Protein AF-A0A3L6RFE1-F1 (afdb_monomer_lite)

Secondary structure (DSSP, 8-state):
-----HHHHHHHHHHHHHHHHHHHHHHHHHHHHHHHHHHTS----HHHHHHHHHHHHHHHHHHHHHHHHHHHHHHHHTTTS---------------SS---TTTHHHHHHHHHHHTTS-S---

Foldseek 3Di:
DDDDDPVVVVVVVVVVVVVVLVVLVVVLVVLVVVLVVVVPDPDPDPVVVVVSVVSVVVSVVSVVVSVVVVVVVCVVCCVPDDDDDDPPDDDDDDDPDDDDDPPPVVVVVVVVVVVVPPDDDDD

Organism: Panicum miliaceum (NCBI:txid4540)

pLDDT: mean 71.35, std 22.19, range [37.16, 97.69]

Structure (mmCIF, N/CA/C/O backbone):
data_AF-A0A3L6RFE1-F1
#
_entry.id   AF-A0A3L6RFE1-F1
#
loop_
_atom_site.group_PDB
_atom_site.id
_atom_site.type_symbol
_atom_site.label_atom_id
_atom_site.label_alt_id
_atom_site.label_comp_id
_atom_site.label_asym_id
_atom_site.label_entity_id
_atom_site.label_seq_id
_atom_site.pdbx_PDB_ins_code
_atom_site.Cartn_x
_atom_site.Cartn_y
_atom_site.Cartn_z
_atom_site.occupancy
_atom_site.B_iso_or_equiv
_atom_site.auth_seq_id
_atom_site.auth_comp_id
_atom_site.auth_asym_id
_atom_site.auth_atom_id
_atom_site.pdbx_PDB_model_num
ATOM 1 N N . MET A 1 1 ? 41.137 -1.920 -18.373 1.00 43.16 1 MET A N 1
ATOM 2 C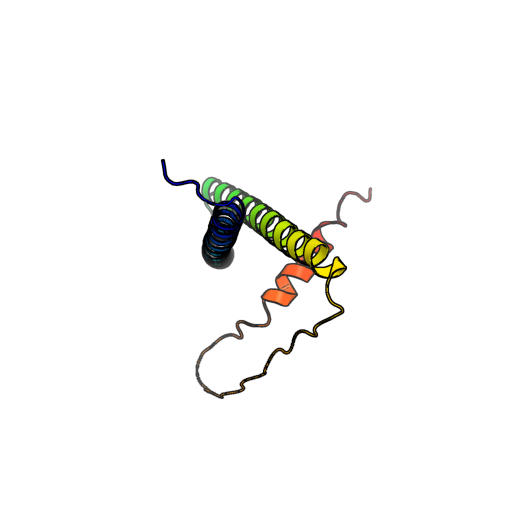 CA . MET A 1 1 ? 39.821 -1.338 -18.031 1.00 43.16 1 MET A CA 1
ATOM 3 C C . MET A 1 1 ? 38.778 -2.057 -18.869 1.00 43.16 1 MET A C 1
ATOM 5 O O . MET A 1 1 ? 38.961 -2.056 -20.081 1.00 43.16 1 MET A O 1
ATOM 9 N N . PRO A 1 2 ? 37.775 -2.744 -18.295 1.00 51.34 2 PRO A N 1
ATOM 10 C CA . PRO A 1 2 ? 36.742 -3.363 -19.111 1.00 51.34 2 PRO A CA 1
ATOM 11 C C . PRO A 1 2 ? 35.776 -2.272 -19.584 1.00 51.34 2 PRO A C 1
ATOM 13 O O . PRO A 1 2 ? 35.191 -1.552 -18.777 1.00 51.34 2 PRO A O 1
ATOM 16 N N . ILE A 1 3 ? 35.676 -2.124 -20.902 1.00 53.53 3 ILE A N 1
ATOM 17 C CA . ILE A 1 3 ? 34.756 -1.214 -21.582 1.00 53.53 3 ILE A CA 1
ATOM 18 C C . ILE A 1 3 ? 33.441 -1.984 -21.688 1.00 53.53 3 ILE A C 1
ATOM 20 O O . ILE A 1 3 ? 33.258 -2.778 -22.608 1.00 53.53 3 ILE A O 1
ATOM 24 N N . PHE A 1 4 ? 32.567 -1.857 -20.693 1.00 57.69 4 PHE A N 1
ATOM 25 C CA . PHE A 1 4 ? 31.219 -2.400 -20.828 1.00 57.69 4 PHE A CA 1
ATOM 26 C C . PHE A 1 4 ? 30.483 -1.573 -21.881 1.00 57.69 4 PHE A C 1
ATOM 28 O O . PHE A 1 4 ? 30.433 -0.350 -21.787 1.00 57.69 4 PHE A O 1
ATOM 35 N N . SER A 1 5 ? 29.977 -2.238 -22.916 1.00 67.31 5 SER A N 1
ATOM 36 C CA . SER A 1 5 ? 29.185 -1.604 -23.968 1.00 67.31 5 SER A CA 1
ATOM 37 C C . SER A 1 5 ? 27.875 -1.072 -23.380 1.00 67.31 5 SER A C 1
ATOM 39 O O . SER A 1 5 ? 27.232 -1.784 -22.606 1.00 67.31 5 SER A O 1
ATOM 41 N N . ASP A 1 6 ? 27.443 0.125 -23.788 1.00 67.75 6 ASP A N 1
ATOM 42 C CA . ASP A 1 6 ? 26.190 0.762 -23.331 1.00 67.75 6 ASP A CA 1
ATOM 43 C C . ASP A 1 6 ? 24.962 -0.167 -23.458 1.00 67.75 6 ASP A C 1
ATOM 45 O O . ASP A 1 6 ? 24.042 -0.127 -22.639 1.00 67.75 6 ASP A O 1
ATOM 49 N N . GLN A 1 7 ? 25.002 -1.096 -24.420 1.00 60.47 7 GLN A N 1
ATOM 50 C CA . GLN A 1 7 ? 24.000 -2.141 -24.641 1.00 60.47 7 GLN A CA 1
ATOM 51 C C . GLN A 1 7 ? 23.773 -3.057 -23.416 1.00 60.47 7 GLN A C 1
ATOM 53 O O . GLN A 1 7 ? 22.639 -3.409 -23.110 1.00 60.47 7 GLN A O 1
ATOM 58 N N . GLN A 1 8 ? 24.837 -3.441 -22.699 1.00 58.31 8 GLN A N 1
ATOM 59 C CA . GLN A 1 8 ? 24.760 -4.353 -21.544 1.00 58.31 8 GLN A CA 1
ATOM 60 C C . GLN A 1 8 ? 24.260 -3.642 -20.278 1.00 58.31 8 GLN A C 1
ATOM 62 O O . GLN A 1 8 ? 23.623 -4.257 -19.424 1.00 58.31 8 GLN A O 1
ATOM 67 N N . ILE A 1 9 ? 24.518 -2.336 -20.165 1.00 62.28 9 ILE A N 1
ATOM 68 C CA . ILE A 1 9 ? 24.028 -1.508 -19.057 1.00 62.28 9 ILE A CA 1
ATOM 69 C C . ILE A 1 9 ? 22.512 -1.291 -19.194 1.00 62.28 9 ILE A C 1
ATOM 71 O O . ILE A 1 9 ? 21.789 -1.367 -18.200 1.00 62.28 9 ILE A O 1
ATOM 75 N N . SER A 1 10 ? 22.022 -1.091 -20.424 1.00 67.38 10 SER A N 1
ATOM 76 C CA . SER A 1 10 ? 20.592 -0.927 -20.720 1.00 67.38 10 SER A CA 1
ATOM 77 C C . SER A 1 10 ? 19.771 -2.186 -20.410 1.00 67.38 10 SER A C 1
ATOM 79 O O . SER A 1 10 ? 18.724 -2.091 -19.772 1.00 67.38 10 SER A O 1
ATOM 81 N N . GLU A 1 11 ? 20.266 -3.372 -20.771 1.00 66.19 11 GLU A N 1
ATOM 82 C CA . GLU A 1 11 ? 19.560 -4.639 -20.529 1.00 66.19 11 GLU A CA 1
ATOM 83 C C . GLU A 1 11 ? 19.441 -4.963 -19.028 1.00 66.19 11 GLU A C 1
ATOM 85 O O . GLU A 1 11 ? 18.379 -5.355 -18.538 1.00 66.19 11 GLU A O 1
ATOM 90 N N . HIS A 1 12 ? 20.507 -4.722 -18.258 1.00 65.94 12 HIS A N 1
ATOM 91 C CA . HIS A 1 12 ? 20.493 -4.915 -16.806 1.00 65.94 12 HIS A CA 1
ATOM 92 C C . HIS A 1 12 ? 19.523 -3.970 -16.080 1.00 65.94 12 HIS A C 1
ATOM 94 O O . HIS A 1 12 ? 18.916 -4.363 -15.076 1.00 65.94 12 HIS A O 1
ATOM 100 N N . ALA A 1 13 ? 19.365 -2.738 -16.572 1.00 73.69 13 ALA A N 1
ATOM 101 C CA . ALA A 1 13 ? 18.429 -1.769 -16.009 1.00 73.69 13 ALA A CA 1
ATOM 102 C C . ALA A 1 13 ? 16.965 -2.192 -16.234 1.00 73.69 13 ALA A C 1
ATOM 104 O O . ALA A 1 13 ? 16.161 -2.132 -15.299 1.00 73.69 13 ALA A O 1
ATOM 105 N N . GLU A 1 14 ? 16.635 -2.705 -17.421 1.00 75.44 14 GLU A N 1
ATOM 106 C CA . GLU A 1 14 ? 15.286 -3.193 -17.737 1.00 75.44 14 GLU A CA 1
ATOM 107 C C . GLU A 1 14 ? 14.923 -4.464 -16.957 1.00 75.44 14 GLU A C 1
ATOM 109 O O . GLU A 1 14 ? 13.835 -4.560 -16.383 1.00 75.44 14 GLU A O 1
ATOM 114 N N . LEU A 1 15 ? 15.853 -5.415 -16.814 1.00 78.38 15 LEU A N 1
ATOM 115 C CA . LEU A 1 15 ? 15.628 -6.602 -15.977 1.00 78.38 15 LEU A CA 1
ATOM 116 C C . LEU A 1 15 ? 15.353 -6.229 -14.508 1.00 78.38 15 LEU A C 1
ATOM 118 O O . LEU A 1 15 ? 14.460 -6.800 -13.874 1.00 78.38 15 LEU A O 1
ATOM 122 N N . SER A 1 16 ? 16.072 -5.233 -13.979 1.00 86.56 16 SER A N 1
ATOM 123 C CA . SER A 1 16 ? 15.864 -4.698 -12.625 1.00 86.56 16 SER A CA 1
ATOM 124 C C . SER A 1 16 ? 14.486 -4.038 -12.459 1.00 86.56 16 SER A C 1
ATOM 126 O O . SER A 1 16 ? 13.797 -4.242 -11.448 1.00 86.56 16 SER A O 1
ATOM 128 N N . LYS A 1 17 ? 14.030 -3.297 -13.478 1.00 87.25 17 LYS A N 1
ATOM 129 C CA . LYS A 1 17 ? 12.693 -2.688 -13.526 1.00 87.25 17 LYS A CA 1
ATOM 130 C C . LYS A 1 17 ? 11.599 -3.754 -13.500 1.00 87.25 17 LYS A C 1
ATOM 132 O O . LYS A 1 17 ? 10.714 -3.700 -12.642 1.00 87.25 17 LYS A O 1
ATOM 137 N N . VAL A 1 18 ? 11.684 -4.762 -14.371 1.00 88.50 18 VAL A N 1
ATOM 138 C CA . VAL A 1 18 ? 10.710 -5.864 -14.435 1.00 88.50 18 VAL A CA 1
ATOM 139 C C . VAL A 1 18 ? 10.633 -6.607 -13.100 1.00 88.50 18 VAL A C 1
ATOM 141 O O . VAL A 1 18 ? 9.536 -6.872 -12.600 1.00 88.50 18 VAL A O 1
ATOM 144 N N . GLU A 1 19 ? 11.772 -6.909 -12.474 1.00 92.00 19 GLU A N 1
ATOM 145 C CA . GLU A 1 19 ? 11.788 -7.584 -11.174 1.00 92.00 19 GLU A CA 1
ATOM 146 C C . GLU A 1 19 ? 11.114 -6.738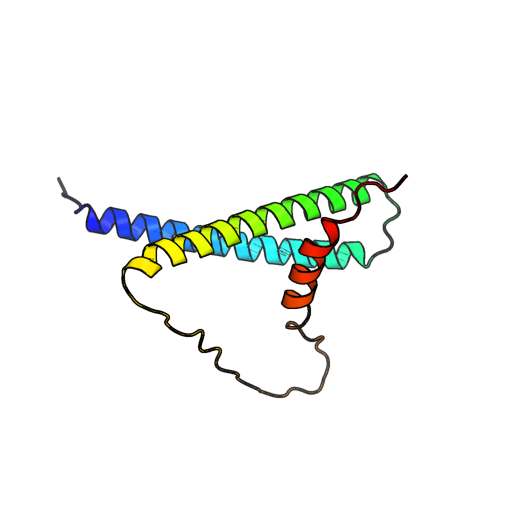 -10.079 1.00 92.00 19 GLU A C 1
ATOM 148 O O . GLU A 1 19 ? 10.325 -7.255 -9.276 1.00 92.00 19 GLU A O 1
ATOM 153 N N . SER A 1 20 ? 11.378 -5.430 -10.073 1.00 91.69 20 SER A N 1
ATOM 154 C CA . SER A 1 20 ? 10.786 -4.474 -9.133 1.00 91.69 20 SER A CA 1
ATOM 155 C C . SER A 1 20 ? 9.266 -4.381 -9.294 1.00 91.69 20 SER A C 1
ATOM 157 O O . SER A 1 20 ? 8.536 -4.469 -8.303 1.00 91.69 20 SER A O 1
ATOM 159 N N . LEU A 1 21 ? 8.767 -4.317 -10.532 1.00 92.50 21 LEU A N 1
ATOM 160 C CA . LEU A 1 21 ? 7.329 -4.327 -10.823 1.00 92.50 21 LEU A CA 1
ATOM 161 C C . LEU A 1 21 ? 6.661 -5.630 -10.365 1.00 92.50 21 LEU A C 1
ATOM 163 O O . LEU A 1 21 ? 5.579 -5.602 -9.780 1.00 92.50 21 LEU A O 1
ATOM 167 N N . ARG A 1 22 ? 7.323 -6.783 -10.537 1.00 93.00 22 ARG A N 1
ATOM 168 C CA . ARG A 1 22 ? 6.804 -8.076 -10.051 1.00 93.00 22 ARG A CA 1
ATOM 169 C C . ARG A 1 22 ? 6.784 -8.169 -8.531 1.00 93.00 22 ARG A C 1
ATOM 171 O O . ARG A 1 22 ? 5.879 -8.784 -7.964 1.00 93.00 22 ARG A O 1
ATOM 178 N N . LYS A 1 23 ? 7.772 -7.582 -7.848 1.00 95.44 23 LYS A N 1
ATOM 179 C CA . LYS A 1 23 ? 7.777 -7.469 -6.381 1.00 95.44 23 LYS A CA 1
ATOM 180 C C . LYS A 1 23 ? 6.608 -6.602 -5.904 1.00 95.44 23 LYS A C 1
ATOM 182 O O . LYS A 1 23 ? 5.897 -7.031 -4.994 1.00 95.44 23 LYS A O 1
ATOM 187 N N . LEU A 1 24 ? 6.367 -5.464 -6.559 1.00 94.94 24 LEU A N 1
ATOM 188 C CA . LEU A 1 24 ? 5.241 -4.575 -6.266 1.00 94.94 24 LEU A CA 1
ATOM 189 C C . LEU A 1 24 ? 3.889 -5.275 -6.469 1.00 94.94 24 LEU A C 1
ATOM 191 O O . LEU A 1 24 ? 3.069 -5.287 -5.556 1.00 94.94 24 LEU A O 1
ATOM 195 N N . GLU A 1 25 ? 3.677 -5.927 -7.612 1.00 95.06 25 GLU A N 1
ATOM 196 C CA . GLU A 1 25 ? 2.434 -6.652 -7.914 1.00 95.06 25 GLU A CA 1
ATOM 197 C C . GLU A 1 25 ? 2.125 -7.724 -6.856 1.00 95.06 25 GLU A C 1
ATOM 199 O O . GLU A 1 25 ? 1.015 -7.790 -6.327 1.00 95.06 25 GLU A O 1
ATOM 204 N N . ARG A 1 26 ? 3.123 -8.531 -6.467 1.00 96.88 26 ARG A N 1
ATOM 205 C CA . ARG A 1 26 ? 2.952 -9.538 -5.405 1.00 96.88 26 ARG A CA 1
ATOM 206 C C . ARG A 1 26 ? 2.610 -8.913 -4.054 1.00 96.88 26 ARG A C 1
ATOM 208 O O . ARG A 1 26 ? 1.814 -9.487 -3.312 1.00 96.88 26 ARG A O 1
ATOM 215 N N . ALA A 1 27 ? 3.218 -7.777 -3.715 1.00 97.06 27 ALA A N 1
ATOM 216 C CA . ALA A 1 27 ? 2.919 -7.069 -2.476 1.00 97.06 27 ALA A CA 1
ATOM 217 C C . ALA A 1 27 ? 1.477 -6.536 -2.476 1.00 97.06 27 ALA A C 1
ATOM 219 O O . ALA A 1 27 ? 0.747 -6.763 -1.513 1.00 97.06 27 ALA A O 1
ATOM 220 N N . LEU A 1 28 ? 1.036 -5.922 -3.577 1.00 97.31 28 LEU A N 1
ATOM 221 C CA . LEU A 1 28 ? -0.325 -5.398 -3.720 1.00 97.31 28 LEU A CA 1
ATOM 222 C C . LEU A 1 28 ? -1.389 -6.493 -3.654 1.00 97.31 28 LEU A C 1
ATOM 224 O O . LEU A 1 28 ? -2.417 -6.296 -3.014 1.00 97.31 28 LEU A O 1
ATOM 228 N N . LEU A 1 29 ? -1.128 -7.672 -4.226 1.00 97.38 29 LEU A N 1
ATOM 229 C CA . LEU A 1 29 ? -2.032 -8.820 -4.108 1.00 97.38 29 LEU A CA 1
ATOM 230 C C . LEU A 1 29 ? -2.189 -9.290 -2.655 1.00 97.38 29 LEU A C 1
ATOM 232 O O . LEU A 1 29 ? -3.299 -9.579 -2.215 1.00 97.38 29 LEU A O 1
ATOM 236 N N . ARG A 1 30 ? -1.096 -9.338 -1.884 1.00 97.69 30 ARG A N 1
ATOM 237 C CA . ARG A 1 30 ? -1.148 -9.698 -0.454 1.00 97.69 30 ARG A CA 1
ATOM 238 C C . ARG A 1 30 ? -1.920 -8.668 0.366 1.00 97.69 30 ARG A C 1
ATOM 240 O O . ARG A 1 30 ? -2.675 -9.043 1.264 1.00 97.69 30 ARG A O 1
ATOM 247 N N . ILE A 1 31 ? -1.744 -7.387 0.045 1.00 97.00 31 ILE A N 1
ATOM 248 C CA . ILE A 1 31 ? -2.492 -6.304 0.682 1.00 97.00 31 ILE A CA 1
ATOM 249 C C . ILE A 1 31 ? -3.978 -6.425 0.339 1.00 97.00 31 ILE A C 1
ATOM 251 O O . ILE A 1 31 ? -4.794 -6.375 1.249 1.00 97.00 31 ILE A O 1
ATOM 255 N N . ALA A 1 32 ? -4.329 -6.660 -0.928 1.00 95.62 32 ALA A N 1
ATOM 256 C CA . ALA A 1 32 ? -5.717 -6.809 -1.361 1.00 95.62 32 ALA A CA 1
ATOM 257 C C . ALA A 1 32 ? -6.446 -7.931 -0.615 1.00 95.62 32 ALA A C 1
ATOM 259 O O . ALA A 1 32 ? -7.542 -7.707 -0.114 1.00 95.62 32 ALA A O 1
ATOM 260 N N . ILE A 1 33 ? -5.804 -9.095 -0.466 1.00 96.38 33 ILE A N 1
ATOM 261 C CA . ILE A 1 33 ? -6.353 -10.210 0.319 1.00 96.38 33 ILE A CA 1
ATOM 262 C C . ILE A 1 33 ? -6.562 -9.786 1.777 1.00 96.38 33 ILE A C 1
ATOM 264 O O . ILE A 1 33 ? -7.644 -9.966 2.323 1.00 96.38 33 ILE A O 1
ATOM 268 N N . THR A 1 34 ? -5.553 -9.168 2.400 1.00 95.38 34 THR A N 1
ATOM 269 C CA . THR A 1 34 ? -5.649 -8.687 3.791 1.00 95.38 34 THR A CA 1
ATOM 270 C C . THR A 1 34 ? -6.791 -7.683 3.977 1.00 95.38 34 THR A C 1
ATOM 272 O O . THR A 1 34 ? -7.510 -7.733 4.971 1.00 95.38 34 THR A O 1
ATOM 275 N N . VAL A 1 35 ? -6.949 -6.763 3.025 1.00 95.94 35 VAL A N 1
ATOM 276 C CA . VAL A 1 35 ? -7.984 -5.728 3.028 1.00 95.94 35 VAL A CA 1
ATOM 277 C C . VAL A 1 35 ? -9.372 -6.361 2.889 1.00 95.94 35 VAL A C 1
ATOM 279 O O . VAL A 1 35 ? -10.233 -6.101 3.724 1.00 95.94 35 VAL A O 1
ATOM 282 N N . GLU A 1 36 ? -9.565 -7.260 1.920 1.00 95.81 36 GLU A N 1
ATOM 283 C CA . GLU A 1 36 ? -10.821 -7.997 1.716 1.00 95.81 36 GLU A CA 1
ATOM 284 C C . GLU A 1 36 ? -11.204 -8.824 2.955 1.00 95.81 36 GLU A C 1
ATOM 286 O O . GLU A 1 36 ? -12.337 -8.757 3.436 1.00 95.81 36 GLU A O 1
ATOM 291 N N . GLU A 1 37 ? -10.244 -9.546 3.539 1.00 94.62 37 GLU A N 1
ATOM 292 C CA . GLU A 1 37 ? -10.463 -10.325 4.758 1.00 94.62 37 GLU A CA 1
ATOM 293 C C . GLU A 1 37 ? -10.815 -9.459 5.970 1.00 94.62 37 GLU A C 1
ATOM 295 O O . GLU A 1 37 ? -11.615 -9.878 6.807 1.00 94.62 37 GLU A O 1
ATOM 300 N N . ALA A 1 38 ? -10.200 -8.283 6.111 1.00 95.12 38 ALA A N 1
ATOM 301 C CA . ALA A 1 38 ? -10.464 -7.375 7.223 1.00 95.12 38 ALA A CA 1
ATOM 302 C C . ALA A 1 38 ? -11.825 -6.679 7.084 1.00 95.12 38 ALA A C 1
ATOM 304 O O . ALA A 1 38 ? -12.515 -6.490 8.082 1.00 95.12 38 ALA A O 1
ATOM 305 N N . GLU A 1 39 ? -12.236 -6.344 5.861 1.00 90.56 39 GLU A N 1
ATOM 306 C CA . GLU A 1 39 ? -13.554 -5.768 5.570 1.00 90.56 39 GLU A CA 1
ATOM 307 C C . GLU A 1 39 ? -14.703 -6.745 5.815 1.00 90.56 39 GLU A C 1
ATOM 309 O O . GLU A 1 39 ? -15.784 -6.328 6.224 1.00 90.56 39 GLU A O 1
ATOM 314 N N . GLY A 1 40 ? -14.469 -8.044 5.615 1.00 91.81 40 GLY A N 1
ATOM 315 C CA . GLY A 1 40 ? -15.441 -9.091 5.936 1.00 91.81 40 GLY A CA 1
ATOM 316 C C . GLY A 1 40 ? -15.618 -9.353 7.438 1.00 91.81 40 GLY A C 1
ATOM 317 O O . GLY A 1 40 ? -16.480 -10.144 7.821 1.00 91.81 40 GLY A O 1
ATOM 318 N N . ARG A 1 41 ? -14.812 -8.726 8.304 1.00 94.38 41 ARG A N 1
ATOM 319 C CA . ARG A 1 41 ? -14.877 -8.890 9.764 1.00 94.38 41 ARG A CA 1
ATOM 320 C C . ARG A 1 41 ? -15.604 -7.715 10.408 1.00 94.38 41 ARG A C 1
ATOM 322 O O . ARG A 1 41 ? -15.486 -6.570 9.982 1.00 94.38 41 ARG A O 1
ATOM 329 N N . LEU A 1 42 ? -16.289 -7.981 11.518 1.00 92.75 42 LEU A N 1
ATOM 330 C CA . LEU A 1 42 ? -16.863 -6.925 12.349 1.00 92.75 42 LEU A CA 1
ATOM 331 C C . LEU A 1 42 ? -15.754 -6.242 13.168 1.00 92.75 42 LEU A C 1
ATOM 333 O O . LEU A 1 42 ? -15.392 -6.704 14.250 1.00 92.75 42 LEU A O 1
ATOM 337 N N . ILE A 1 43 ? -15.200 -5.146 12.646 1.00 92.75 43 ILE A N 1
ATOM 338 C CA . ILE A 1 43 ? -14.194 -4.329 13.338 1.00 92.75 43 ILE A CA 1
ATOM 339 C C . ILE A 1 43 ? -14.890 -3.167 14.055 1.00 92.75 43 ILE A C 1
ATOM 341 O O . ILE A 1 43 ? -15.452 -2.279 13.421 1.00 92.75 43 ILE A O 1
ATOM 345 N N . THR A 1 44 ? -14.815 -3.141 15.386 1.00 94.62 44 THR A N 1
ATOM 346 C CA . THR A 1 44 ? -15.382 -2.061 16.220 1.00 94.62 44 THR A CA 1
ATOM 347 C C . THR A 1 44 ? -14.344 -1.013 16.632 1.00 94.62 44 THR A C 1
ATOM 349 O O . THR A 1 44 ? -14.691 0.116 16.981 1.00 94.62 44 THR A O 1
ATOM 352 N N . ASN A 1 45 ? -13.055 -1.361 16.577 1.00 97.12 45 ASN A N 1
ATOM 353 C CA . ASN A 1 45 ? -11.969 -0.462 16.946 1.00 97.12 45 ASN A CA 1
ATOM 354 C C . ASN A 1 45 ? -11.758 0.614 15.866 1.00 97.12 45 ASN A C 1
ATOM 356 O O . ASN A 1 45 ? -11.310 0.326 14.754 1.00 97.12 45 ASN A O 1
ATOM 360 N N . LYS A 1 46 ? -12.018 1.876 16.228 1.00 96.62 46 LYS A N 1
ATOM 361 C CA . LYS A 1 46 ? -11.872 3.038 15.336 1.00 96.62 46 LYS A CA 1
ATOM 362 C C . LYS A 1 46 ? -10.457 3.199 14.772 1.00 96.62 46 LYS A C 1
ATOM 364 O O . LYS A 1 46 ? -10.321 3.556 13.606 1.00 96.62 46 LYS A O 1
ATOM 369 N N . ALA A 1 47 ? -9.418 2.907 15.555 1.00 96.81 47 ALA A N 1
ATOM 370 C CA . ALA A 1 47 ? -8.036 3.001 15.088 1.00 96.81 47 ALA A CA 1
ATOM 371 C C . ALA A 1 47 ? -7.740 1.952 14.004 1.00 96.81 47 ALA A C 1
ATOM 373 O O . ALA A 1 47 ? -7.125 2.265 12.988 1.00 96.81 47 ALA A O 1
ATOM 374 N N . MET A 1 48 ? -8.254 0.728 14.164 1.00 96.19 48 MET A N 1
ATOM 375 C CA . MET A 1 48 ? -8.110 -0.322 13.149 1.00 96.19 48 MET A CA 1
ATOM 376 C C . MET A 1 48 ? -8.875 0.011 11.866 1.00 96.19 48 MET A C 1
ATOM 378 O O . MET A 1 48 ? -8.367 -0.224 10.774 1.00 96.19 48 MET A O 1
ATOM 382 N N . LEU A 1 49 ? -10.069 0.602 11.978 1.00 96.81 49 LEU A N 1
ATOM 383 C CA . LEU A 1 49 ? -10.819 1.077 10.811 1.00 96.81 49 LEU A CA 1
ATOM 384 C C . LEU A 1 49 ? -10.034 2.143 10.033 1.00 96.81 49 LEU A C 1
ATOM 386 O O . LEU A 1 49 ? -9.994 2.107 8.803 1.00 96.81 49 LEU A O 1
ATOM 390 N N . GLN A 1 50 ? -9.370 3.066 10.734 1.00 97.38 50 GLN A N 1
ATOM 391 C CA . GLN A 1 50 ? -8.504 4.066 10.103 1.00 97.38 50 GLN A CA 1
ATOM 392 C C . GLN A 1 50 ? -7.293 3.425 9.416 1.00 97.38 50 GLN A C 1
ATOM 394 O O . GLN A 1 50 ? -7.009 3.756 8.266 1.00 97.38 50 GLN A O 1
ATOM 399 N N . GLN A 1 51 ? -6.627 2.470 10.070 1.00 96.75 51 GLN A N 1
ATOM 400 C CA . GLN A 1 51 ? -5.519 1.722 9.468 1.00 96.75 51 GLN A CA 1
ATOM 401 C C . GLN A 1 51 ? -5.957 0.972 8.205 1.00 96.75 51 GLN A C 1
ATOM 403 O O . GLN A 1 51 ? -5.278 1.043 7.183 1.00 96.75 51 GLN A O 1
ATOM 408 N N . LEU A 1 52 ? -7.117 0.311 8.240 1.00 96.69 52 LEU A N 1
ATOM 409 C CA . LEU A 1 52 ? -7.684 -0.388 7.088 1.00 96.69 52 LEU A CA 1
ATOM 410 C C . LEU A 1 52 ? -8.009 0.577 5.938 1.00 96.69 52 LEU A C 1
ATOM 412 O O . LEU A 1 52 ? -7.728 0.276 4.778 1.00 96.69 52 LEU A O 1
ATOM 416 N N . LYS A 1 53 ? -8.552 1.763 6.247 1.00 96.56 53 LYS A N 1
ATOM 417 C CA . LYS A 1 53 ? -8.794 2.819 5.252 1.00 96.56 53 LYS A CA 1
ATOM 418 C C . LYS A 1 53 ? -7.493 3.273 4.590 1.00 96.56 53 LYS A C 1
ATOM 420 O O . LYS A 1 53 ? -7.442 3.344 3.364 1.00 96.56 53 LYS A O 1
ATOM 425 N N . MET A 1 54 ? -6.452 3.547 5.376 1.00 97.50 54 MET A N 1
ATOM 426 C CA . MET A 1 54 ? -5.142 3.943 4.848 1.00 97.50 54 MET A CA 1
ATOM 427 C C . MET A 1 54 ? -4.534 2.842 3.979 1.00 97.50 54 MET A C 1
ATOM 429 O O . MET A 1 54 ? -4.089 3.110 2.867 1.00 97.50 54 MET A O 1
ATOM 433 N N . LEU A 1 55 ? -4.579 1.591 4.442 1.00 96.75 55 LEU A N 1
ATOM 434 C CA . LEU A 1 55 ? -4.040 0.452 3.704 1.00 96.75 55 LEU A CA 1
ATOM 435 C C . LEU A 1 55 ? -4.715 0.290 2.334 1.00 96.75 55 LEU A C 1
ATOM 437 O O . LEU A 1 55 ? -4.039 0.085 1.328 1.00 96.75 55 LEU A O 1
ATOM 441 N N . ARG A 1 56 ? -6.041 0.450 2.279 1.00 96.94 56 ARG A N 1
ATOM 442 C CA . ARG A 1 56 ? -6.811 0.429 1.030 1.00 96.94 56 ARG A CA 1
ATOM 443 C C . ARG A 1 56 ? -6.406 1.561 0.083 1.00 96.94 56 ARG A C 1
ATOM 445 O O . ARG A 1 56 ? -6.237 1.329 -1.110 1.00 96.94 56 ARG A O 1
ATOM 452 N N . GLN A 1 57 ? -6.240 2.779 0.599 1.00 97.19 57 GLN A N 1
ATOM 453 C CA . GLN A 1 57 ? -5.825 3.930 -0.210 1.00 97.19 57 GLN A CA 1
ATOM 454 C C . GLN A 1 57 ? -4.449 3.707 -0.844 1.00 97.19 57 GLN A C 1
ATOM 456 O O . GLN A 1 57 ? -4.288 3.904 -2.048 1.00 97.19 57 GLN A O 1
ATOM 461 N N . GLU A 1 58 ? -3.474 3.244 -0.061 1.00 97.25 58 GLU A N 1
ATOM 462 C CA . GLU A 1 58 ? -2.126 2.966 -0.566 1.00 97.25 58 GLU A CA 1
ATOM 463 C C . GLU A 1 58 ? -2.106 1.790 -1.550 1.00 97.25 58 GLU A C 1
ATOM 465 O O . GLU A 1 58 ? -1.392 1.833 -2.552 1.00 97.25 58 GLU A O 1
ATOM 470 N N . MET A 1 59 ? -2.956 0.780 -1.344 1.00 96.75 59 MET A N 1
ATOM 471 C CA . MET A 1 59 ? -3.154 -0.298 -2.313 1.00 96.75 59 MET A CA 1
ATOM 472 C C . MET A 1 59 ? -3.626 0.238 -3.673 1.00 96.75 59 MET A C 1
ATOM 474 O O . MET A 1 59 ? -3.054 -0.118 -4.703 1.00 96.75 59 MET A O 1
ATOM 478 N N . HIS A 1 60 ? -4.639 1.112 -3.698 1.00 96.06 60 HIS A N 1
ATOM 479 C CA . HIS A 1 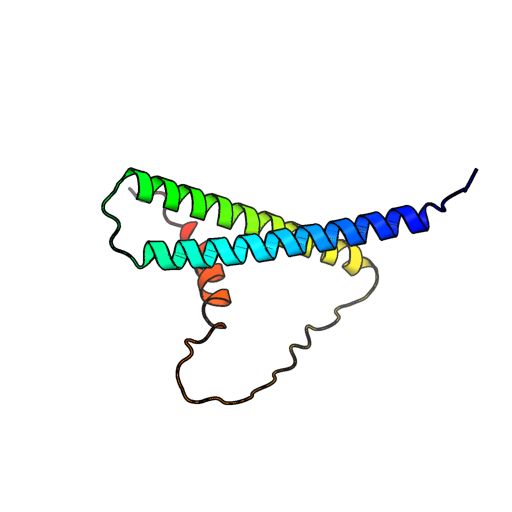60 ? -5.127 1.705 -4.948 1.00 96.06 60 HIS A CA 1
ATOM 480 C C . HIS A 1 60 ? -4.057 2.550 -5.645 1.00 96.06 60 HIS A C 1
ATOM 482 O O . HIS A 1 60 ? -3.875 2.421 -6.856 1.00 96.06 60 HIS A O 1
ATOM 488 N N . LYS A 1 61 ? -3.300 3.362 -4.894 1.00 96.19 61 LYS A N 1
ATOM 489 C CA . LYS A 1 61 ? -2.166 4.120 -5.448 1.00 96.19 61 LYS A CA 1
ATOM 490 C C . LYS A 1 61 ? -1.117 3.196 -6.064 1.00 96.19 61 LYS A C 1
ATOM 492 O O . LYS A 1 61 ? -0.617 3.479 -7.148 1.00 96.19 61 LYS A O 1
ATOM 497 N N . GLY A 1 62 ? -0.807 2.080 -5.406 1.00 95.94 62 GLY A N 1
ATOM 498 C CA . GLY A 1 62 ? 0.134 1.095 -5.930 1.00 95.94 62 GLY A CA 1
ATOM 499 C C . GLY A 1 62 ? -0.328 0.465 -7.244 1.00 95.94 62 GLY A 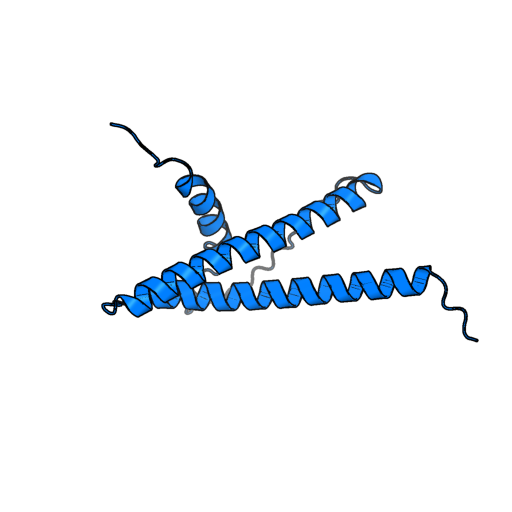C 1
ATOM 500 O O . GLY A 1 62 ? 0.479 0.340 -8.164 1.00 95.94 62 GLY A O 1
ATOM 501 N N . TYR A 1 63 ? -1.615 0.127 -7.372 1.00 96.00 63 TYR A N 1
ATOM 502 C CA . TYR A 1 63 ? -2.165 -0.370 -8.639 1.00 96.00 63 TYR A CA 1
ATOM 503 C C . TYR A 1 63 ? -2.133 0.690 -9.741 1.00 96.00 63 TYR A C 1
ATOM 505 O O . TYR A 1 63 ? -1.741 0.376 -10.858 1.00 96.00 63 TYR A O 1
ATOM 513 N N . TYR A 1 64 ? -2.445 1.948 -9.423 1.00 94.44 64 TYR A N 1
ATOM 514 C CA . TYR A 1 64 ? -2.323 3.049 -10.380 1.00 94.44 64 TYR A CA 1
ATOM 515 C C . TYR A 1 64 ? -0.889 3.199 -10.915 1.00 94.44 64 TYR A C 1
ATOM 517 O O . TYR A 1 64 ? -0.680 3.335 -12.120 1.00 94.44 64 TYR A O 1
ATOM 525 N N . VAL A 1 65 ? 0.112 3.133 -10.031 1.00 92.75 65 VAL A N 1
ATOM 526 C CA . VAL A 1 65 ? 1.528 3.170 -10.425 1.00 92.75 65 VAL A CA 1
ATOM 527 C C . VAL A 1 65 ? 1.878 1.972 -11.308 1.00 92.75 65 VAL A C 1
ATOM 529 O O . VAL A 1 65 ? 2.500 2.151 -12.353 1.00 92.75 65 VAL A O 1
ATOM 532 N N . LEU A 1 66 ? 1.459 0.764 -10.917 1.00 92.31 66 LEU A N 1
ATOM 533 C CA . LEU A 1 66 ? 1.705 -0.460 -11.678 1.00 92.31 66 LEU A CA 1
ATOM 534 C C . LEU A 1 66 ? 1.106 -0.380 -13.090 1.00 92.31 66 LEU A C 1
ATOM 536 O O . LEU A 1 66 ? 1.788 -0.712 -14.055 1.00 92.31 66 LEU A O 1
ATOM 540 N N . ASP A 1 67 ? -0.134 0.086 -13.214 1.00 88.88 67 ASP A N 1
ATOM 541 C CA . ASP A 1 67 ? -0.810 0.232 -14.502 1.00 88.88 67 ASP A CA 1
ATOM 542 C C . ASP A 1 67 ? -0.119 1.279 -15.375 1.00 88.88 67 ASP A C 1
ATOM 544 O O . ASP A 1 67 ? 0.148 1.011 -16.545 1.00 88.88 67 ASP A O 1
ATOM 548 N N . LYS A 1 68 ? 0.269 2.428 -14.807 1.00 89.81 68 LYS A N 1
ATOM 549 C CA . LYS A 1 68 ? 0.997 3.469 -15.545 1.00 89.81 68 LYS A CA 1
ATOM 550 C C . LYS A 1 68 ? 2.280 2.933 -16.184 1.00 89.81 68 LYS A C 1
ATOM 552 O O . LYS A 1 68 ? 2.550 3.249 -17.337 1.00 89.81 68 LYS A O 1
ATOM 557 N N . PHE A 1 69 ? 3.056 2.112 -15.475 1.00 86.69 69 PHE A N 1
ATOM 558 C CA . PHE A 1 69 ? 4.268 1.515 -16.047 1.00 86.69 69 PHE A CA 1
ATOM 559 C C . PHE A 1 69 ? 3.966 0.533 -17.181 1.00 86.69 69 PHE A C 1
ATOM 561 O O . PHE A 1 69 ? 4.669 0.539 -18.183 1.00 86.69 69 PHE A O 1
ATOM 568 N N . ARG A 1 70 ? 2.897 -0.260 -17.061 1.00 84.88 70 ARG A N 1
ATOM 569 C CA . ARG A 1 70 ? 2.505 -1.223 -18.100 1.00 84.88 70 ARG A CA 1
ATOM 570 C C . ARG A 1 70 ? 2.057 -0.530 -19.384 1.00 84.88 70 ARG A C 1
ATOM 572 O O . ARG A 1 70 ? 2.446 -0.965 -20.457 1.00 84.88 70 ARG A O 1
ATOM 579 N N . TYR A 1 71 ? 1.292 0.556 -19.273 1.00 78.12 71 TYR A N 1
ATOM 580 C CA . TYR A 1 71 ? 0.885 1.342 -20.441 1.00 78.12 71 TYR A CA 1
ATOM 581 C C . TYR A 1 71 ? 2.067 2.049 -21.114 1.00 78.12 71 TYR A C 1
ATOM 583 O O . TYR A 1 71 ? 2.134 2.074 -22.337 1.00 78.12 71 TYR A O 1
ATOM 591 N N . LEU A 1 72 ? 3.019 2.584 -20.341 1.00 76.75 72 LEU A N 1
ATOM 592 C CA . LEU A 1 72 ? 4.213 3.227 -20.905 1.00 76.75 72 LEU A CA 1
ATOM 593 C C . LEU A 1 72 ? 5.110 2.233 -21.656 1.00 76.75 72 LEU A C 1
ATOM 595 O O . LEU A 1 72 ? 5.614 2.566 -22.725 1.00 76.75 72 LEU A O 1
ATOM 599 N N . ASP A 1 73 ? 5.264 1.011 -21.139 1.00 68.50 73 ASP A N 1
ATOM 600 C CA . ASP A 1 73 ? 5.997 -0.051 -21.840 1.00 68.50 73 ASP A CA 1
ATOM 601 C C . ASP A 1 73 ? 5.287 -0.441 -23.160 1.00 68.50 73 ASP A C 1
ATOM 603 O O . ASP A 1 73 ? 5.937 -0.689 -24.175 1.00 68.50 73 ASP A O 1
ATOM 607 N N . GLU A 1 74 ? 3.948 -0.435 -23.184 1.00 63.91 74 GLU A N 1
ATOM 608 C CA . GLU A 1 74 ? 3.148 -0.701 -24.392 1.00 63.91 74 GLU A CA 1
ATOM 609 C C . GLU A 1 74 ? 3.216 0.439 -25.433 1.00 63.91 74 GLU A C 1
ATOM 611 O O . GLU A 1 74 ? 3.178 0.171 -26.636 1.00 63.91 74 GLU A O 1
ATOM 616 N N . GLU A 1 75 ? 3.330 1.703 -25.009 1.00 59.47 75 GLU A N 1
ATOM 617 C CA . GLU A 1 75 ? 3.473 2.865 -25.904 1.00 59.47 75 GLU A CA 1
ATOM 618 C C . GLU A 1 75 ? 4.867 2.959 -26.549 1.00 59.47 75 GLU A C 1
ATOM 620 O O . GLU A 1 75 ? 4.975 3.325 -27.725 1.00 59.47 75 GLU A O 1
ATOM 625 N N . GLU A 1 76 ? 5.924 2.599 -25.814 1.00 56.44 76 GLU A N 1
ATOM 626 C CA . GLU A 1 76 ? 7.297 2.503 -26.332 1.00 56.44 76 GLU A CA 1
ATOM 627 C C . GLU A 1 76 ? 7.419 1.378 -27.380 1.00 56.44 76 GLU A C 1
ATOM 629 O O . GLU A 1 76 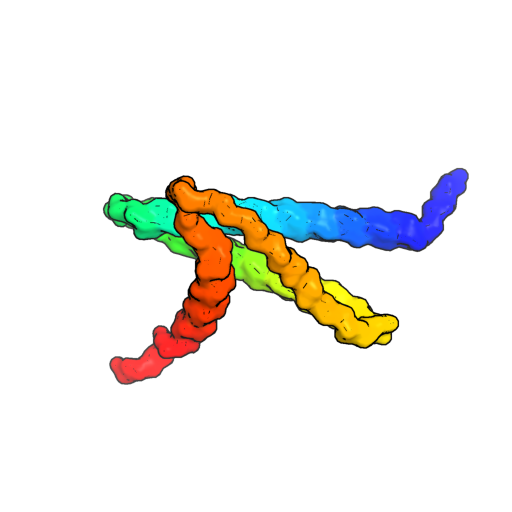? 7.960 1.598 -28.469 1.00 56.44 76 GLU A O 1
ATOM 634 N N . GLU A 1 77 ? 6.836 0.198 -27.126 1.00 51.91 77 GLU A N 1
ATOM 635 C CA . GLU A 1 77 ? 6.835 -0.913 -28.094 1.00 51.91 77 GLU A CA 1
ATOM 636 C C . GLU A 1 77 ? 5.843 -0.725 -29.259 1.00 51.91 77 GLU A C 1
ATOM 638 O O . GLU A 1 77 ? 6.066 -1.218 -30.373 1.00 51.91 77 GLU A O 1
ATOM 643 N N . GLY A 1 78 ? 4.768 0.042 -29.053 1.00 48.78 78 GLY A N 1
ATOM 644 C CA . GLY A 1 78 ? 3.735 0.330 -30.052 1.00 48.78 78 GLY A CA 1
ATOM 645 C C . GLY A 1 78 ? 4.218 1.110 -31.283 1.00 48.78 78 GLY A C 1
ATOM 646 O O . GLY A 1 78 ? 3.491 1.192 -32.275 1.00 48.78 78 GLY A O 1
ATOM 647 N N . LYS A 1 79 ? 5.448 1.643 -31.266 1.00 47.28 79 LYS A N 1
ATOM 648 C CA . LYS A 1 79 ? 6.094 2.261 -32.437 1.00 47.28 79 LYS A CA 1
ATOM 649 C C . LYS A 1 79 ? 6.866 1.281 -33.330 1.00 47.28 79 LYS A C 1
ATOM 651 O O . LYS A 1 79 ? 7.267 1.686 -34.419 1.00 47.28 79 LYS A O 1
ATOM 656 N N . LEU A 1 80 ? 7.065 0.022 -32.922 1.00 50.09 80 LEU A N 1
ATOM 657 C CA . LEU A 1 80 ? 7.916 -0.929 -33.658 1.00 50.09 80 LEU A CA 1
ATOM 658 C C . LEU A 1 80 ? 7.238 -2.217 -34.124 1.00 50.09 80 LEU A C 1
ATOM 660 O O . LEU A 1 80 ? 7.792 -2.884 -34.997 1.00 50.09 80 LEU A O 1
ATOM 664 N N . SER A 1 81 ? 6.052 -2.589 -33.647 1.00 37.34 81 SER A N 1
ATOM 665 C CA . SER A 1 81 ? 5.351 -3.726 -34.251 1.00 37.34 81 SER A CA 1
ATOM 666 C C . SER A 1 81 ? 3.880 -3.758 -33.881 1.00 37.34 81 SER A C 1
ATOM 668 O O . SER A 1 81 ? 3.501 -3.705 -32.714 1.00 37.34 81 SER A O 1
ATOM 670 N N . GLY A 1 82 ? 3.037 -3.842 -34.907 1.00 41.53 82 GLY A N 1
ATOM 671 C CA . GLY A 1 82 ? 1.592 -3.822 -34.782 1.00 41.53 82 GLY A CA 1
ATOM 672 C C . GLY A 1 82 ? 1.046 -4.900 -33.847 1.00 41.53 82 GLY A C 1
ATOM 673 O O . GLY A 1 82 ? 1.469 -6.053 -33.870 1.00 41.53 82 GLY A O 1
ATOM 674 N N . ARG A 1 83 ? 0.034 -4.492 -33.072 1.00 48.97 83 ARG A N 1
ATOM 675 C CA . ARG A 1 83 ? -1.099 -5.295 -32.585 1.00 48.97 83 ARG A CA 1
ATOM 676 C C . ARG A 1 83 ? -0.822 -6.804 -32.557 1.00 48.97 83 ARG A C 1
ATOM 678 O O . ARG A 1 83 ? -1.268 -7.542 -33.435 1.00 48.97 83 ARG A O 1
ATOM 685 N N . ARG A 1 84 ? -0.162 -7.284 -31.501 1.00 37.16 84 ARG A N 1
ATOM 686 C CA . ARG A 1 84 ? -0.087 -8.721 -31.228 1.00 37.16 84 ARG A CA 1
ATOM 687 C C . ARG A 1 84 ? -1.099 -9.093 -30.152 1.00 37.16 84 ARG A C 1
ATOM 689 O O . ARG A 1 84 ? -0.911 -8.886 -28.959 1.00 37.16 84 ARG A O 1
ATOM 696 N N . SER A 1 85 ? -2.230 -9.589 -30.641 1.00 48.66 85 SER A N 1
ATOM 697 C CA . SER A 1 85 ? -3.400 -10.055 -29.906 1.00 48.66 85 SER A CA 1
ATOM 698 C C . SER A 1 85 ? -3.053 -10.867 -28.656 1.00 48.66 85 SER A C 1
ATOM 700 O O . SER A 1 85 ? -2.353 -11.878 -28.733 1.00 48.66 85 SER A O 1
ATOM 702 N N . ARG A 1 86 ? -3.635 -10.461 -27.518 1.00 48.94 86 ARG A N 1
ATOM 703 C CA . ARG A 1 86 ? -3.716 -11.242 -26.276 1.00 48.94 86 ARG A CA 1
ATOM 704 C C . ARG A 1 86 ? -4.319 -12.618 -26.570 1.00 48.94 86 ARG A C 1
ATOM 706 O O . ARG A 1 86 ? -5.538 -12.774 -26.580 1.00 48.94 86 ARG A O 1
ATOM 713 N N . SER A 1 87 ? -3.476 -13.618 -26.798 1.00 43.84 87 SER A N 1
ATOM 714 C CA . SER A 1 87 ? -3.906 -15.014 -26.865 1.00 43.84 87 SER A CA 1
ATOM 715 C C . SER A 1 87 ? -3.921 -15.568 -25.447 1.00 43.84 87 SER A C 1
ATOM 717 O O . SER A 1 87 ? -2.925 -16.066 -24.933 1.00 43.84 87 SER A O 1
ATOM 719 N N . LEU A 1 88 ? -5.064 -15.402 -24.786 1.00 53.16 88 LEU A N 1
ATOM 720 C CA . LEU A 1 88 ? -5.362 -16.008 -23.495 1.00 53.16 88 LEU A CA 1
ATOM 721 C C . LEU A 1 88 ? -5.763 -17.463 -23.771 1.00 53.16 88 LEU A C 1
ATOM 723 O O . LEU A 1 88 ? -6.927 -17.745 -24.050 1.00 53.16 88 LEU A O 1
ATOM 727 N N . ALA A 1 89 ? -4.799 -18.382 -23.765 1.00 44.44 89 ALA A N 1
ATOM 728 C CA . ALA A 1 89 ? -5.098 -19.803 -23.885 1.00 44.44 89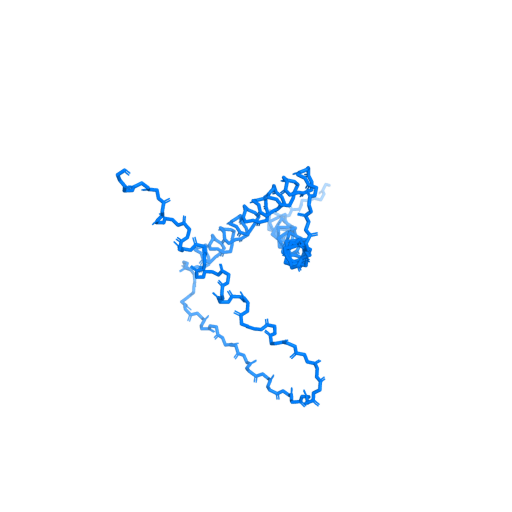 ALA A CA 1
ATOM 729 C C . ALA A 1 89 ? -5.907 -20.255 -22.656 1.00 44.44 89 ALA A C 1
ATOM 731 O O . ALA A 1 89 ? -5.391 -20.359 -21.542 1.00 44.44 89 ALA A O 1
ATOM 732 N N . LEU A 1 90 ? -7.203 -20.485 -22.869 1.00 48.81 90 LEU A N 1
ATOM 733 C CA . LEU A 1 90 ? -8.104 -21.128 -21.922 1.00 48.81 90 LEU A CA 1
ATOM 734 C C . LEU A 1 90 ? -7.627 -22.569 -21.705 1.00 48.81 90 LEU A C 1
ATOM 736 O O . LEU A 1 90 ? -7.735 -23.395 -22.605 1.00 48.81 90 LEU A O 1
ATOM 740 N N . SER A 1 91 ? -7.134 -22.888 -20.510 1.00 41.34 91 SER A N 1
ATOM 741 C CA . SER A 1 91 ? -7.050 -24.275 -20.047 1.00 41.34 91 SER A CA 1
ATOM 742 C C . SER A 1 91 ? -8.112 -24.492 -18.975 1.00 41.34 91 SER A C 1
ATOM 744 O O . SER A 1 91 ? -7.991 -24.078 -17.824 1.00 41.34 91 SER A O 1
ATOM 746 N N . SER A 1 92 ? -9.207 -25.112 -19.413 1.00 47.81 92 SER A N 1
ATOM 747 C CA . SER A 1 92 ? -10.235 -25.686 -18.556 1.00 47.81 92 SER A CA 1
ATOM 748 C C . SER A 1 92 ? -9.716 -27.021 -18.027 1.00 47.81 92 SER A C 1
ATOM 750 O O . SER A 1 92 ? -9.523 -27.949 -18.809 1.00 47.81 92 SER A O 1
ATOM 752 N N . THR A 1 93 ? -9.493 -27.131 -16.716 1.00 46.59 93 THR A N 1
ATOM 753 C CA . THR A 1 93 ? -9.531 -28.432 -16.038 1.00 46.59 93 THR A CA 1
ATOM 754 C C . THR A 1 93 ? -10.392 -28.308 -14.786 1.00 46.59 93 THR A C 1
ATOM 756 O O . THR A 1 93 ? -10.254 -27.400 -13.966 1.00 46.59 93 THR A O 1
ATOM 759 N N . SER A 1 94 ? -11.384 -29.183 -14.753 1.00 46.66 94 SER A N 1
ATOM 760 C CA . SER A 1 94 ? -12.495 -29.258 -13.820 1.00 46.66 94 SER A CA 1
ATOM 761 C C . SER A 1 94 ? -12.069 -29.939 -12.519 1.00 46.66 94 SER A C 1
ATOM 763 O O . SER A 1 94 ? -11.697 -31.106 -12.566 1.00 46.66 94 SER A O 1
ATOM 765 N N . ASN A 1 95 ? -12.259 -29.273 -11.371 1.00 60.25 95 ASN A N 1
ATOM 766 C CA . ASN A 1 95 ? -12.326 -29.917 -10.052 1.00 60.25 95 ASN A CA 1
ATOM 767 C C . ASN A 1 95 ? -13.616 -29.473 -9.319 1.00 60.25 95 ASN A C 1
ATOM 769 O O . ASN A 1 95 ? -13.717 -28.304 -8.934 1.00 60.25 95 ASN A O 1
ATOM 773 N N . PRO A 1 96 ? -14.596 -30.370 -9.085 1.00 49.34 96 PRO A N 1
ATOM 774 C CA . PRO A 1 96 ? -15.824 -30.056 -8.365 1.00 49.34 96 PRO A CA 1
ATOM 775 C C . PRO A 1 96 ? -15.616 -30.305 -6.865 1.00 49.34 96 PRO A C 1
ATOM 777 O O . PRO A 1 96 ? -15.728 -31.423 -6.375 1.00 49.34 96 PRO A O 1
ATOM 780 N N . GLY A 1 97 ? -15.275 -29.255 -6.122 1.00 52.16 97 GLY A N 1
ATOM 781 C CA . GLY A 1 97 ? -15.151 -29.340 -4.668 1.00 52.16 97 GLY A CA 1
ATOM 782 C C . GLY A 1 97 ? -14.347 -28.188 -4.090 1.00 52.16 97 GLY A C 1
ATOM 783 O O . GLY A 1 97 ? -13.127 -28.261 -4.011 1.00 52.16 97 GLY A O 1
ATOM 784 N N . LYS A 1 98 ? -15.052 -27.138 -3.656 1.00 56.44 98 LYS A N 1
ATOM 785 C CA . LYS A 1 98 ? -14.523 -25.995 -2.894 1.00 56.44 98 LYS A CA 1
ATOM 786 C C . LYS A 1 98 ? -13.429 -25.187 -3.608 1.00 56.44 98 LYS A C 1
ATOM 788 O O . LYS A 1 98 ? -12.247 -25.330 -3.321 1.00 56.44 98 LYS A O 1
ATOM 793 N N . ARG A 1 99 ? -13.829 -24.234 -4.455 1.00 51.78 99 ARG A N 1
ATOM 794 C CA . ARG A 1 99 ? -13.045 -23.011 -4.699 1.00 51.78 99 ARG A CA 1
ATOM 795 C C . ARG A 1 99 ? -13.940 -21.923 -5.280 1.00 51.78 99 ARG A C 1
ATOM 797 O O . ARG A 1 99 ? -14.525 -22.092 -6.343 1.00 51.78 99 ARG A O 1
ATOM 804 N N . PHE A 1 100 ? -14.047 -20.820 -4.550 1.00 52.94 100 PHE A N 1
ATOM 805 C CA . PHE A 1 100 ? -14.637 -19.580 -5.037 1.00 52.94 100 PHE A CA 1
ATOM 806 C C . PHE A 1 100 ? -13.904 -19.125 -6.314 1.00 52.94 100 PHE A C 1
ATOM 808 O O . PHE A 1 100 ? -12.682 -19.298 -6.412 1.00 52.94 100 PHE A O 1
ATOM 815 N N . PRO A 1 101 ? -14.608 -18.578 -7.318 1.00 48.59 101 PRO A N 1
ATOM 816 C CA . PRO A 1 101 ? -14.009 -18.279 -8.610 1.00 48.59 101 PRO A CA 1
ATOM 817 C C . PRO A 1 101 ? -13.080 -17.058 -8.520 1.00 48.59 101 PRO A C 1
ATOM 819 O O . PRO A 1 101 ? -13.520 -15.913 -8.527 1.00 48.59 101 PRO A O 1
ATOM 822 N N . SER A 1 102 ? -11.769 -17.310 -8.550 1.00 52.66 102 SER A N 1
ATOM 823 C CA . SER A 1 102 ? -10.672 -16.317 -8.569 1.00 52.66 102 SER A CA 1
ATOM 824 C C . SER A 1 102 ? -10.643 -15.398 -9.817 1.00 52.66 102 SER A C 1
ATOM 826 O O . SER A 1 102 ? -9.732 -14.591 -9.995 1.00 52.66 102 SER A O 1
ATOM 828 N N . SER A 1 103 ? -11.643 -15.468 -10.700 1.00 47.50 103 SER A N 1
ATOM 829 C CA . SER A 1 103 ? -11.675 -14.683 -11.942 1.00 47.50 103 SER A CA 1
ATOM 830 C C . SER A 1 103 ? -12.769 -13.610 -12.002 1.00 47.50 103 SER A C 1
ATOM 832 O O . SER A 1 103 ? -12.746 -12.807 -12.938 1.00 47.50 103 SER A O 1
ATOM 834 N N . ALA A 1 104 ? -13.700 -13.564 -11.044 1.00 43.19 104 ALA A N 1
ATOM 835 C CA . ALA A 1 104 ? -14.752 -12.542 -11.016 1.00 43.19 104 ALA A CA 1
ATOM 836 C C . ALA A 1 104 ? -14.268 -11.226 -10.375 1.00 43.19 104 ALA A C 1
ATOM 838 O O . ALA A 1 104 ? -14.619 -10.145 -10.845 1.00 43.19 104 ALA A O 1
ATOM 839 N N . THR A 1 105 ? -13.377 -11.304 -9.381 1.00 51.31 105 THR A N 1
ATOM 840 C CA . THR A 1 105 ? -12.930 -10.145 -8.586 1.00 51.31 105 THR A CA 1
ATOM 841 C C . THR A 1 105 ? -12.090 -9.144 -9.383 1.00 51.31 105 THR A C 1
ATOM 843 O O . THR A 1 105 ? -12.191 -7.943 -9.159 1.00 51.31 105 THR A O 1
ATOM 846 N N . ARG A 1 106 ? -11.318 -9.598 -10.383 1.00 49.69 106 ARG A N 1
ATOM 847 C CA . ARG A 1 106 ? -10.517 -8.694 -11.234 1.00 49.69 106 ARG A CA 1
ATOM 848 C C . ARG A 1 106 ? -11.370 -7.769 -12.109 1.00 49.69 106 ARG A C 1
ATOM 850 O O . ARG A 1 106 ? -10.924 -6.675 -12.423 1.00 49.69 106 ARG A O 1
ATOM 857 N N . ARG A 1 107 ? -12.580 -8.195 -12.498 1.00 41.72 107 ARG A N 1
ATOM 858 C CA . ARG A 1 107 ? -13.535 -7.344 -13.234 1.00 41.72 107 ARG A CA 1
ATOM 859 C C . ARG A 1 107 ? -14.362 -6.475 -12.286 1.00 41.72 107 ARG A C 1
ATOM 861 O O . ARG A 1 107 ? -14.480 -5.284 -12.532 1.00 41.72 107 ARG A O 1
ATOM 868 N N . TRP A 1 108 ? -14.809 -7.036 -11.161 1.00 42.69 108 TRP A N 1
ATOM 869 C CA . TRP A 1 108 ? -15.553 -6.302 -10.130 1.00 42.69 108 TRP A CA 1
ATOM 870 C C . TRP A 1 108 ? -14.769 -5.137 -9.504 1.00 42.69 108 TRP A C 1
ATOM 872 O O . TRP A 1 108 ? -15.356 -4.114 -9.168 1.00 42.69 108 TRP A O 1
ATOM 882 N N . MET A 1 109 ? -13.445 -5.264 -9.351 1.00 43.69 109 MET A N 1
ATOM 883 C CA . MET A 1 109 ? -12.619 -4.215 -8.742 1.00 43.69 109 MET A CA 1
ATOM 884 C C . MET A 1 109 ? -12.374 -3.025 -9.682 1.00 43.69 109 MET A C 1
ATOM 886 O O . MET A 1 109 ? -12.305 -1.897 -9.209 1.00 43.69 109 MET A O 1
ATOM 890 N N . LEU A 1 110 ? -12.288 -3.247 -10.998 1.00 49.72 110 LEU A N 1
ATOM 891 C CA . LEU A 1 110 ? -12.076 -2.168 -11.973 1.00 49.72 110 LEU A CA 1
ATOM 892 C C . LEU A 1 110 ? -13.362 -1.381 -12.268 1.00 49.72 110 LEU A C 1
ATOM 894 O O . LEU A 1 110 ? -13.293 -0.179 -12.498 1.00 49.72 110 LEU A O 1
ATOM 898 N N . GLU A 1 111 ? -14.528 -2.025 -12.196 1.00 44.53 111 GLU A N 1
ATOM 899 C CA . GLU A 1 111 ? -15.826 -1.356 -12.373 1.00 44.53 111 GLU A CA 1
ATOM 900 C C . GLU A 1 111 ? -16.148 -0.436 -11.179 1.00 44.53 111 GLU A C 1
ATOM 902 O O . GLU A 1 111 ? -16.527 0.721 -11.353 1.00 44.53 111 GLU A O 1
ATOM 907 N N . LYS A 1 112 ? -15.843 -0.890 -9.954 1.00 45.53 112 LYS A N 1
ATOM 908 C CA . LYS A 1 112 ? -16.075 -0.115 -8.724 1.00 45.53 112 LYS A CA 1
ATOM 909 C C . LYS A 1 112 ? -15.135 1.087 -8.552 1.00 45.53 112 LYS A C 1
ATOM 911 O O . LYS A 1 112 ? -15.467 2.019 -7.828 1.00 45.53 112 LYS A O 1
ATOM 916 N N . ILE A 1 113 ? -13.971 1.090 -9.214 1.00 51.53 113 ILE A N 1
ATOM 917 C CA . ILE A 1 113 ? -13.050 2.243 -9.230 1.00 51.53 113 ILE A CA 1
ATOM 918 C C . ILE A 1 113 ? -13.618 3.392 -10.083 1.00 51.53 113 ILE A C 1
ATOM 920 O O . ILE A 1 113 ? -13.383 4.552 -9.754 1.00 51.53 113 ILE A O 1
ATOM 924 N N . PHE A 1 114 ? -14.407 3.099 -11.125 1.00 39.06 114 PHE A N 1
ATOM 925 C CA . PHE A 1 114 ? -15.073 4.132 -11.928 1.00 39.06 114 PHE A CA 1
ATOM 926 C C . PHE A 1 114 ? -16.313 4.705 -11.218 1.00 39.06 114 PHE A C 1
ATOM 928 O O . PHE A 1 114 ? -16.565 5.906 -11.284 1.00 39.06 114 PHE A O 1
ATOM 935 N N . GLU A 1 115 ? -17.041 3.879 -10.463 1.00 40.88 115 GLU A N 1
ATOM 936 C CA . GLU A 1 115 ? -18.272 4.278 -9.762 1.00 40.88 115 GLU A CA 1
ATOM 937 C C . GLU A 1 115 ? -18.034 5.217 -8.558 1.00 40.88 115 GLU A C 1
ATOM 939 O O . GLU A 1 115 ? -18.886 6.039 -8.234 1.00 40.88 115 GLU A O 1
ATOM 944 N N . VAL A 1 116 ? -16.842 5.198 -7.944 1.00 50.03 116 VAL A N 1
ATOM 945 C CA . VAL A 1 116 ? -16.483 6.104 -6.826 1.00 50.03 116 VAL A CA 1
ATOM 946 C C . VAL A 1 116 ? -16.210 7.555 -7.283 1.00 50.03 116 VAL A C 1
ATOM 948 O O . VAL A 1 116 ? -16.008 8.433 -6.451 1.00 50.03 116 VAL A O 1
ATOM 951 N N . SER A 1 117 ? -16.252 7.853 -8.588 1.00 44.31 117 SER A N 1
ATOM 952 C CA . SER A 1 117 ? -16.025 9.209 -9.124 1.00 44.31 117 SER A CA 1
ATOM 953 C C . SER A 1 117 ? -17.282 10.086 -9.275 1.00 44.31 117 SER A C 1
ATOM 955 O O . SER A 1 117 ? -17.148 11.247 -9.649 1.00 44.31 117 SER A O 1
ATOM 957 N N . HIS A 1 118 ? -18.488 9.574 -8.989 1.00 48.03 118 HIS A N 1
ATOM 958 C CA . HIS A 1 118 ? -19.755 10.297 -9.220 1.00 48.03 118 HIS A CA 1
ATOM 959 C C . HIS A 1 118 ? -20.662 10.403 -7.985 1.00 48.03 118 HIS A C 1
ATOM 961 O O . HIS A 1 118 ? -21.883 10.333 -8.100 1.00 48.03 118 HIS A O 1
ATOM 967 N N . THR A 1 119 ? -20.100 10.627 -6.798 1.00 52.53 119 THR A N 1
ATOM 968 C CA . THR A 1 119 ? -20.900 11.136 -5.672 1.00 52.53 119 THR A CA 1
ATOM 969 C C . THR A 1 119 ? -20.143 12.217 -4.914 1.00 52.53 119 THR A C 1
ATOM 971 O O . THR A 1 119 ? -19.832 12.049 -3.739 1.00 52.53 119 THR A O 1
ATOM 974 N N . ASP A 1 120 ? -19.861 13.330 -5.587 1.00 40.88 120 ASP A N 1
ATOM 975 C CA . ASP A 1 120 ? -19.756 14.609 -4.895 1.00 40.88 120 ASP A CA 1
ATOM 976 C C . ASP A 1 120 ? -20.903 15.512 -5.363 1.00 40.88 120 ASP A C 1
ATOM 978 O O . ASP A 1 120 ? -20.925 16.005 -6.488 1.00 40.88 120 ASP A O 1
ATOM 982 N N . THR A 1 121 ? -21.831 15.701 -4.421 1.00 53.78 121 THR A N 1
ATOM 983 C CA . THR A 1 121 ? -22.679 16.884 -4.226 1.00 53.78 121 THR A CA 1
ATOM 984 C C . THR A 1 121 ? -23.843 17.097 -5.201 1.00 53.78 121 THR A C 1
ATOM 986 O O . THR A 1 121 ? -23.702 17.713 -6.254 1.00 53.78 121 THR A O 1
ATOM 989 N N . VAL A 1 122 ? -25.042 16.691 -4.766 1.00 50.12 122 VAL A N 1
ATOM 990 C CA . VAL A 1 122 ? -26.302 17.352 -5.142 1.00 50.12 122 VAL A CA 1
ATOM 991 C C . VAL A 1 122 ? -26.983 17.807 -3.848 1.00 50.12 122 VAL A C 1
ATOM 993 O O . VAL A 1 122 ? -27.225 16.959 -2.991 1.00 50.12 122 VAL A O 1
ATOM 996 N N . ASP A 1 123 ? -27.233 19.120 -3.776 1.00 42.00 123 ASP A N 1
ATOM 997 C CA . ASP A 1 123 ? -28.008 19.914 -2.792 1.00 42.00 123 ASP A CA 1
ATOM 998 C C . ASP A 1 123 ? -27.646 19.824 -1.294 1.00 42.00 123 ASP A C 1
ATOM 1000 O O . ASP A 1 123 ? -28.001 18.835 -0.612 1.00 42.00 123 ASP A O 1
#

Sequence (123 aa):
MPIFSDQQISEHAELSKVESLRKLERALLRIAITVEEAEGRLITNKAMLQQLKMLRQEMHKGYYVLDKFRYLDEEEEGKLSGRRSRSLALSSTSNPGKRFPSSATRRWMLEKIFEVSHTDTVD

Radius of gyration: 20.51 Å; chains: 1; bounding box: 68×50×52 Å